Protein AF-A0A7C2SV73-F1 (afdb_monomer)

Radius of gyration: 31.2 Å; Cα contacts (8 Å, |Δi|>4): 33; chains: 1; bounding box: 54×29×93 Å

Solvent-accessible surface area (backbone atoms only — not comparable to full-atom values): 5790 Å² total; per-residue (Å²): 111,68,68,62,50,51,52,53,52,49,52,51,53,50,49,52,52,54,51,37,64,76,32,59,55,74,37,79,45,73,46,97,86,80,40,81,46,78,41,40,44,36,60,56,52,51,52,56,49,49,52,51,51,53,54,51,50,55,51,52,51,54,54,49,55,56,49,54,51,53,52,54,55,49,53,55,49,52,54,54,49,52,54,48,51,54,52,51,51,56,50,52,53,51,50,52,55,53,60,50,64,78,70,114

Structure (mmCIF, N/CA/C/O backbone):
data_AF-A0A7C2SV73-F1
#
_entry.id   AF-A0A7C2SV73-F1
#
loop_
_atom_site.group_PDB
_atom_site.id
_atom_site.type_symbol
_atom_site.label_atom_id
_atom_site.label_alt_id
_atom_site.label_comp_id
_atom_site.label_asym_id
_atom_site.label_entity_id
_atom_site.label_seq_id
_atom_site.pdbx_PDB_ins_code
_atom_site.Cartn_x
_atom_site.Cartn_y
_atom_site.Cartn_z
_atom_site.occupancy
_atom_site.B_iso_or_equiv
_atom_site.auth_seq_id
_atom_site.auth_comp_id
_atom_site.auth_asym_id
_atom_site.auth_atom_id
_atom_site.pdbx_PDB_model_num
ATOM 1 N N . MET A 1 1 ? 11.059 7.393 16.519 1.00 61.03 1 MET A N 1
ATOM 2 C CA . MET A 1 1 ? 10.074 6.833 15.564 1.00 61.03 1 MET A CA 1
ATOM 3 C C . MET A 1 1 ? 10.110 7.506 14.197 1.00 61.03 1 MET A C 1
ATOM 5 O O . MET A 1 1 ? 10.426 6.816 13.245 1.00 61.03 1 MET A O 1
ATOM 9 N N . LYS A 1 2 ? 9.847 8.819 14.071 1.00 70.69 2 LYS A N 1
ATOM 10 C CA . LYS A 1 2 ? 9.780 9.494 12.756 1.00 70.69 2 LYS A CA 1
ATOM 11 C C . LYS A 1 2 ? 11.105 9.456 11.979 1.00 70.69 2 LYS A C 1
ATOM 13 O O . LYS A 1 2 ? 11.099 9.012 10.848 1.00 70.69 2 LYS A O 1
ATOM 18 N N . LEU A 1 3 ? 12.228 9.808 12.615 1.00 84.62 3 LEU A N 1
ATOM 19 C CA . LEU A 1 3 ? 13.547 9.849 11.959 1.00 84.62 3 LEU A CA 1
ATOM 20 C C . LEU A 1 3 ? 14.038 8.463 11.495 1.00 84.62 3 LEU A C 1
ATOM 22 O O . LEU A 1 3 ? 14.519 8.330 10.378 1.00 84.62 3 LEU A O 1
ATOM 26 N N . LEU A 1 4 ? 13.833 7.420 12.311 1.00 87.56 4 LEU A N 1
ATOM 27 C CA . LEU A 1 4 ? 14.107 6.028 11.927 1.00 87.56 4 LEU A CA 1
ATOM 28 C C . LEU A 1 4 ? 13.255 5.607 10.717 1.00 87.56 4 LEU A C 1
ATOM 30 O O . LEU A 1 4 ? 13.779 5.032 9.771 1.00 87.56 4 LEU A O 1
ATOM 34 N N . TYR A 1 5 ? 11.958 5.940 10.724 1.00 82.94 5 TYR A N 1
ATOM 35 C CA . TYR A 1 5 ? 11.070 5.696 9.585 1.00 82.94 5 TYR A CA 1
ATOM 36 C C . TYR A 1 5 ? 11.558 6.409 8.322 1.00 82.94 5 TYR A C 1
ATOM 38 O O . TYR A 1 5 ? 11.586 5.799 7.259 1.00 82.94 5 TYR A O 1
ATOM 46 N N . THR A 1 6 ? 11.983 7.670 8.432 1.00 88.50 6 THR A N 1
ATOM 47 C CA . THR A 1 6 ? 12.504 8.431 7.292 1.00 88.50 6 THR A CA 1
ATOM 48 C C . THR A 1 6 ? 13.781 7.806 6.731 1.00 88.50 6 THR A C 1
ATOM 50 O O . THR A 1 6 ? 13.906 7.691 5.517 1.00 88.50 6 THR A O 1
ATOM 53 N N . ILE A 1 7 ? 14.700 7.351 7.591 1.00 93.62 7 ILE A N 1
ATOM 54 C CA . ILE A 1 7 ? 15.939 6.672 7.172 1.00 93.62 7 ILE A CA 1
ATOM 55 C C . ILE A 1 7 ? 15.627 5.351 6.460 1.00 93.62 7 ILE A C 1
ATOM 57 O O . ILE A 1 7 ? 16.182 5.083 5.397 1.00 93.62 7 ILE A O 1
ATOM 61 N N . ILE A 1 8 ? 14.716 4.544 7.010 1.00 90.94 8 ILE A N 1
ATOM 62 C CA . ILE A 1 8 ? 14.304 3.272 6.401 1.00 90.94 8 ILE A CA 1
ATOM 63 C C . ILE A 1 8 ? 13.658 3.516 5.033 1.00 90.94 8 ILE A C 1
ATOM 65 O O . ILE A 1 8 ? 14.016 2.858 4.060 1.00 90.94 8 ILE A O 1
ATOM 69 N N . ILE A 1 9 ? 12.750 4.492 4.932 1.00 88.88 9 ILE A N 1
ATOM 70 C CA . ILE A 1 9 ? 12.101 4.852 3.664 1.00 88.88 9 ILE A CA 1
ATOM 71 C C . ILE A 1 9 ? 13.138 5.327 2.645 1.00 88.88 9 ILE A C 1
ATOM 73 O O . ILE A 1 9 ? 13.102 4.892 1.498 1.00 88.88 9 ILE A O 1
ATOM 77 N N . MET A 1 10 ? 14.081 6.177 3.056 1.00 92.81 10 MET A N 1
ATOM 78 C CA . MET A 1 10 ? 15.149 6.661 2.182 1.00 92.81 10 MET A CA 1
ATOM 79 C C . MET A 1 10 ? 16.009 5.506 1.652 1.00 92.81 10 MET A C 1
ATOM 81 O O . MET A 1 10 ? 16.282 5.457 0.455 1.00 92.81 10 MET A O 1
ATOM 85 N N . LEU A 1 11 ? 16.390 4.553 2.510 1.00 94.44 11 LEU A N 1
ATOM 86 C CA . LEU A 1 11 ? 17.129 3.355 2.102 1.00 94.44 11 LEU A CA 1
ATOM 87 C C . LEU A 1 11 ? 16.331 2.488 1.125 1.00 94.44 11 LEU A C 1
ATOM 89 O O . LEU A 1 11 ? 16.892 2.030 0.135 1.00 94.44 11 LEU A O 1
ATOM 93 N N . CYS A 1 12 ? 15.030 2.299 1.355 1.00 89.38 12 CYS A N 1
ATOM 94 C CA . CYS A 1 12 ? 14.169 1.581 0.416 1.00 89.38 12 CYS A CA 1
ATOM 95 C C . CYS A 1 12 ? 14.092 2.280 -0.945 1.00 89.38 12 CYS A C 1
ATOM 97 O O . CYS A 1 12 ? 14.212 1.617 -1.969 1.00 89.38 12 CYS A O 1
ATOM 99 N N . VAL A 1 13 ? 13.920 3.605 -0.975 1.00 88.69 13 VAL A N 1
ATOM 100 C CA . VAL A 1 13 ? 13.884 4.369 -2.233 1.00 88.69 13 VAL A CA 1
ATOM 101 C C . VAL A 1 13 ? 15.214 4.243 -2.973 1.00 88.69 13 VAL A C 1
ATOM 103 O O . VAL A 1 13 ? 15.221 3.967 -4.169 1.00 88.69 13 VAL A O 1
ATOM 106 N N . LEU A 1 14 ? 16.334 4.383 -2.263 1.00 91.62 14 LEU A N 1
ATOM 107 C CA . LEU A 1 14 ? 17.664 4.234 -2.847 1.00 91.62 14 LEU A CA 1
ATOM 108 C C . LEU A 1 14 ? 17.877 2.822 -3.405 1.00 91.62 14 LEU A C 1
ATOM 110 O O . LEU A 1 14 ? 18.344 2.675 -4.528 1.00 91.62 14 LEU A O 1
ATOM 114 N N . PHE A 1 15 ? 17.466 1.792 -2.663 1.00 90.94 15 PHE A N 1
ATOM 115 C CA . PHE A 1 15 ? 17.500 0.408 -3.126 1.00 90.94 15 PHE A CA 1
ATOM 116 C C . PHE A 1 15 ? 16.692 0.218 -4.414 1.00 90.94 15 PHE A C 1
ATOM 118 O O . PHE A 1 15 ? 17.206 -0.361 -5.364 1.00 90.94 15 PHE A O 1
ATOM 125 N N . VAL A 1 16 ? 15.465 0.745 -4.477 1.00 86.81 16 VAL A N 1
ATOM 126 C CA . VAL A 1 16 ? 14.611 0.649 -5.671 1.00 86.81 16 VAL A CA 1
ATOM 127 C C . VAL A 1 16 ? 15.261 1.326 -6.877 1.00 86.81 16 VAL A C 1
ATOM 129 O O . VAL A 1 16 ? 15.242 0.762 -7.967 1.00 86.81 16 VAL A O 1
ATOM 132 N N . ILE A 1 17 ? 15.866 2.503 -6.692 1.00 87.62 17 ILE A N 1
ATOM 133 C CA . ILE A 1 17 ? 16.550 3.228 -7.771 1.00 87.62 17 ILE A CA 1
ATOM 134 C C . ILE A 1 17 ? 17.765 2.438 -8.270 1.00 87.62 17 ILE A C 1
ATOM 136 O O . ILE A 1 17 ? 17.880 2.204 -9.471 1.00 87.62 17 ILE A O 1
ATOM 140 N N . THR A 1 18 ? 18.644 1.991 -7.369 1.00 89.19 18 THR A N 1
ATOM 141 C CA . THR A 1 18 ? 19.844 1.220 -7.735 1.00 89.19 18 THR A CA 1
ATOM 142 C C . THR A 1 18 ? 19.472 -0.091 -8.417 1.00 89.19 18 THR A C 1
ATOM 144 O O . THR A 1 18 ? 20.020 -0.425 -9.462 1.00 89.19 18 THR A O 1
ATOM 147 N N . PHE A 1 19 ? 18.486 -0.800 -7.868 1.00 87.44 19 PHE A N 1
ATOM 148 C CA . PHE A 1 19 ? 17.961 -2.025 -8.452 1.00 87.44 19 PHE A CA 1
ATOM 149 C C . PHE A 1 19 ? 17.385 -1.777 -9.854 1.00 87.44 19 PHE A C 1
ATOM 151 O O . PHE A 1 19 ? 17.638 -2.552 -10.771 1.00 87.44 19 PHE A O 1
ATOM 158 N N . SER A 1 20 ? 16.648 -0.679 -10.043 1.00 85.00 20 SER A N 1
ATOM 159 C CA . SER A 1 20 ? 16.077 -0.309 -11.340 1.00 85.00 20 SER A CA 1
ATOM 160 C C . SER A 1 20 ? 17.139 0.013 -12.392 1.00 85.00 20 SER A C 1
ATOM 162 O O . SER A 1 20 ? 16.940 -0.325 -13.554 1.00 85.00 20 SER A O 1
ATOM 164 N N . LEU A 1 21 ? 18.231 0.673 -12.000 1.00 85.50 21 LEU A N 1
ATOM 165 C CA . LEU A 1 21 ? 19.347 1.021 -12.886 1.00 85.50 21 LEU A CA 1
ATOM 166 C C . LEU A 1 21 ? 20.091 -0.223 -13.379 1.00 85.50 21 LEU A C 1
ATOM 168 O O . LEU A 1 21 ? 20.370 -0.341 -14.571 1.00 85.50 21 LEU A O 1
ATOM 172 N N . ASP A 1 22 ? 20.367 -1.152 -12.465 1.00 87.38 22 ASP A N 1
ATOM 173 C CA . ASP A 1 22 ? 21.102 -2.386 -12.761 1.00 87.38 22 ASP A CA 1
ATOM 174 C C . ASP A 1 22 ? 20.253 -3.377 -13.583 1.00 87.38 22 ASP A C 1
ATOM 176 O O . ASP A 1 22 ? 20.765 -4.136 -14.396 1.00 87.38 22 ASP A O 1
ATOM 180 N N . ASN A 1 23 ? 18.924 -3.314 -13.441 1.00 84.56 23 ASN A N 1
ATOM 181 C CA . ASN A 1 23 ? 17.962 -4.171 -14.144 1.00 84.56 23 ASN A CA 1
ATOM 182 C C . ASN A 1 23 ? 17.266 -3.436 -15.306 1.00 84.56 23 ASN A C 1
ATOM 184 O O . ASN A 1 23 ? 16.041 -3.499 -15.466 1.00 84.56 23 ASN A O 1
ATOM 188 N N . THR A 1 24 ? 18.054 -2.737 -16.124 1.00 84.62 24 THR A N 1
ATOM 189 C CA . THR A 1 24 ? 17.610 -2.130 -17.396 1.00 84.62 24 THR A CA 1
ATOM 190 C C . THR A 1 24 ? 17.565 -3.130 -18.553 1.00 84.62 24 THR A C 1
ATOM 192 O O . THR A 1 24 ? 17.158 -2.777 -19.662 1.00 84.62 24 THR A O 1
ATOM 195 N N . GLU A 1 25 ? 17.915 -4.395 -18.298 1.00 87.50 25 GLU A N 1
ATOM 196 C CA . GLU A 1 25 ? 17.785 -5.453 -19.290 1.00 87.50 25 GLU A CA 1
ATOM 197 C C . GLU A 1 25 ? 16.342 -5.603 -19.769 1.00 87.50 25 GLU A C 1
ATOM 199 O O . GLU A 1 25 ? 15.365 -5.558 -19.011 1.00 87.50 25 GLU A O 1
ATOM 204 N N . THR A 1 26 ? 16.218 -5.775 -21.076 1.00 88.75 26 THR A N 1
ATOM 205 C CA . THR A 1 26 ? 14.941 -5.943 -21.748 1.00 88.75 26 THR A CA 1
ATOM 206 C C . THR A 1 26 ? 14.485 -7.391 -21.663 1.00 88.75 26 THR A C 1
ATOM 208 O O . THR A 1 26 ? 15.216 -8.301 -22.046 1.00 88.75 26 THR A O 1
ATOM 211 N N . VAL A 1 27 ? 13.250 -7.593 -21.223 1.00 86.62 27 VAL A N 1
ATOM 212 C CA . 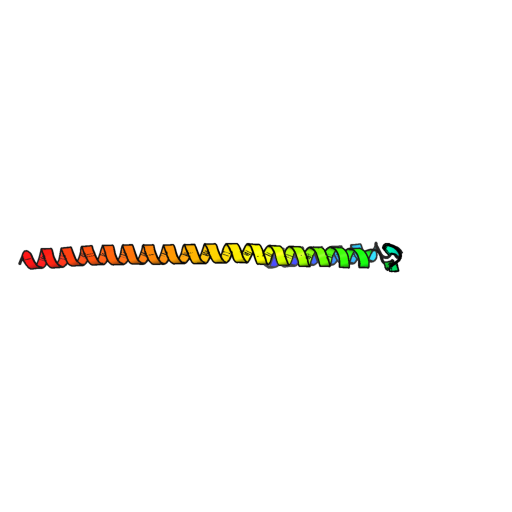VAL A 1 27 ? 12.593 -8.893 -21.119 1.00 86.62 27 VAL A CA 1
ATOM 213 C C . VAL A 1 27 ? 11.421 -8.905 -22.089 1.00 86.62 27 VAL A C 1
ATOM 215 O O . VAL A 1 27 ? 10.619 -7.967 -22.122 1.00 86.62 27 VAL A O 1
ATOM 218 N N . ASN A 1 28 ? 11.319 -9.967 -22.887 1.00 88.50 28 ASN A N 1
ATOM 219 C CA . ASN A 1 28 ? 10.138 -10.179 -23.710 1.00 88.50 28 ASN A CA 1
ATOM 220 C C . ASN A 1 28 ? 9.012 -10.738 -22.827 1.00 88.50 28 ASN A C 1
ATOM 222 O O . ASN A 1 28 ? 9.135 -11.815 -22.237 1.00 88.50 28 ASN A O 1
ATOM 226 N N . LEU A 1 29 ? 7.929 -9.974 -22.722 1.00 86.00 29 LEU A N 1
ATOM 227 C CA . LEU A 1 29 ? 6.727 -10.365 -22.019 1.00 86.00 29 LEU A CA 1
ATOM 228 C C . LEU A 1 29 ? 5.743 -10.981 -23.013 1.00 86.00 29 LEU A C 1
ATOM 230 O O . LEU A 1 29 ? 4.986 -10.269 -23.674 1.00 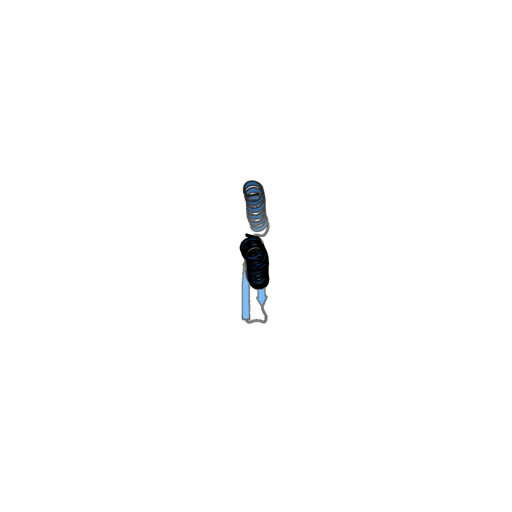86.00 29 LEU A O 1
ATOM 234 N N . SER A 1 30 ? 5.735 -12.313 -23.063 1.00 87.44 30 SER A N 1
ATOM 235 C CA . SER A 1 30 ? 4.741 -13.082 -23.805 1.00 87.44 30 SER A CA 1
ATOM 236 C C . SER A 1 30 ? 3.695 -13.653 -22.850 1.00 87.44 30 SER A C 1
ATOM 238 O O . SER A 1 30 ? 4.014 -14.454 -21.969 1.00 87.44 30 SER A O 1
ATOM 240 N N . TYR A 1 31 ? 2.435 -13.245 -23.006 1.00 85.06 31 TYR A N 1
ATOM 241 C CA . TYR A 1 31 ? 1.322 -13.775 -22.220 1.00 85.06 31 TYR A CA 1
ATOM 242 C C . TYR A 1 31 ? 0.249 -14.376 -23.121 1.00 85.06 31 TYR A C 1
ATOM 244 O O . TYR A 1 31 ? -0.544 -13.652 -23.726 1.00 85.06 31 TYR A O 1
ATOM 252 N N . TYR A 1 32 ? 0.221 -15.712 -23.179 1.00 81.31 32 TYR A N 1
ATOM 253 C CA . TYR A 1 32 ? -0.840 -16.523 -23.798 1.00 81.31 32 TYR A CA 1
ATOM 254 C C . TYR A 1 32 ? -1.234 -16.113 -25.238 1.00 81.31 32 TYR A C 1
ATOM 256 O O . TYR A 1 32 ? -2.332 -16.424 -25.690 1.00 81.31 32 TYR A O 1
ATOM 264 N N . GLY A 1 33 ? -0.350 -15.412 -25.960 1.00 81.12 33 GLY A N 1
ATOM 265 C CA . GLY A 1 33 ? -0.601 -14.878 -27.305 1.00 81.12 33 GLY A CA 1
ATOM 266 C C . GLY A 1 33 ? -1.392 -13.561 -27.368 1.00 81.12 33 GLY A C 1
ATOM 267 O O . GLY A 1 33 ? -1.622 -13.060 -28.462 1.00 81.12 33 GLY A O 1
ATOM 268 N N . PHE A 1 34 ? -1.792 -12.979 -26.234 1.00 81.62 34 PHE A N 1
ATOM 269 C CA . PHE A 1 34 ? -2.501 -11.689 -26.179 1.00 81.62 34 PHE A CA 1
ATOM 270 C C . PHE A 1 34 ? -1.564 -10.493 -26.001 1.00 81.62 34 PHE A C 1
ATOM 272 O O . PHE A 1 34 ? -1.916 -9.369 -26.352 1.00 81.62 34 PHE A O 1
ATOM 279 N N . ILE A 1 35 ? -0.392 -10.728 -25.415 1.00 81.94 35 ILE A N 1
ATOM 280 C CA . ILE A 1 35 ? 0.613 -9.707 -25.129 1.00 81.94 35 ILE A CA 1
ATOM 281 C C . ILE A 1 35 ? 1.954 -10.265 -25.590 1.00 81.94 35 ILE A C 1
ATOM 283 O O . ILE A 1 35 ? 2.315 -11.367 -25.182 1.00 81.94 35 ILE A O 1
ATOM 287 N N . ASP A 1 36 ? 2.649 -9.512 -26.437 1.00 85.94 36 ASP A N 1
ATOM 288 C CA . ASP A 1 36 ? 4.024 -9.759 -26.880 1.00 85.94 36 ASP A CA 1
ATOM 289 C C . ASP A 1 36 ? 4.709 -8.396 -26.962 1.00 85.94 36 ASP A C 1
ATOM 291 O O . ASP A 1 36 ? 4.587 -7.662 -27.946 1.00 85.94 36 ASP A O 1
ATOM 295 N N . VAL A 1 37 ? 5.286 -7.978 -25.836 1.00 87.56 37 VAL A N 1
ATOM 296 C CA . VAL A 1 37 ? 5.935 -6.672 -25.712 1.00 87.56 37 VAL A CA 1
ATOM 297 C C . VAL A 1 37 ? 7.269 -6.815 -25.006 1.00 87.56 37 VAL A C 1
ATOM 299 O O . VAL A 1 37 ? 7.391 -7.482 -23.980 1.00 87.56 37 VAL A O 1
ATOM 302 N N . THR A 1 38 ? 8.275 -6.128 -25.530 1.00 89.69 38 THR A N 1
ATOM 303 C CA . THR A 1 38 ? 9.587 -6.043 -24.893 1.00 89.69 38 THR A CA 1
ATOM 304 C C . THR A 1 38 ? 9.596 -4.863 -23.933 1.00 89.69 38 THR A C 1
ATOM 306 O O . THR A 1 38 ? 9.467 -3.712 -24.348 1.00 89.69 38 THR A O 1
ATOM 309 N N . VAL A 1 39 ? 9.746 -5.145 -22.642 1.00 88.62 39 VAL A N 1
ATOM 310 C CA . VAL A 1 39 ? 9.788 -4.133 -21.579 1.00 88.62 39 VAL A CA 1
ATOM 311 C C . VAL A 1 39 ? 11.034 -4.316 -20.728 1.00 88.62 39 VAL A C 1
ATOM 313 O O . VAL A 1 39 ? 11.613 -5.396 -20.675 1.00 88.62 39 VAL A O 1
ATOM 316 N N . GLN A 1 40 ? 11.469 -3.258 -20.054 1.00 89.69 40 GLN A N 1
ATOM 317 C CA . GLN A 1 40 ? 12.607 -3.350 -19.139 1.00 89.69 40 GLN A CA 1
ATOM 318 C C . GLN A 1 40 ? 12.197 -4.105 -17.868 1.00 89.69 40 GLN A C 1
ATOM 320 O O . GLN A 1 40 ? 11.093 -3.903 -17.350 1.00 89.69 40 GLN A O 1
ATOM 325 N N . ALA A 1 41 ? 13.082 -4.967 -17.362 1.00 87.25 41 ALA A N 1
ATOM 326 C CA . ALA A 1 41 ? 12.809 -5.853 -16.231 1.00 87.25 41 ALA A CA 1
ATOM 327 C C . ALA A 1 41 ? 12.340 -5.089 -14.983 1.00 87.25 41 ALA A C 1
ATOM 329 O O . ALA A 1 41 ? 11.387 -5.509 -14.316 1.00 87.25 41 ALA A O 1
ATOM 330 N N . TYR A 1 42 ? 12.942 -3.927 -14.702 1.00 86.06 42 TYR A N 1
ATOM 331 C CA . TYR A 1 42 ? 12.538 -3.096 -13.568 1.00 86.06 42 TYR A CA 1
ATOM 332 C C . TYR A 1 42 ? 11.061 -2.687 -13.632 1.00 86.06 42 TYR A C 1
ATOM 334 O O . TYR A 1 42 ? 10.409 -2.593 -12.594 1.00 86.06 42 TYR A O 1
ATOM 342 N N . LEU A 1 43 ? 10.513 -2.457 -14.831 1.00 87.88 43 LEU A N 1
ATOM 343 C CA . LEU A 1 43 ? 9.142 -1.983 -15.012 1.00 87.88 43 LEU A CA 1
ATOM 344 C C . LEU A 1 43 ? 8.150 -3.085 -14.640 1.00 87.88 43 LEU A C 1
ATOM 346 O O . LEU A 1 43 ? 7.157 -2.837 -13.956 1.00 87.88 43 LEU A O 1
ATOM 350 N N . LEU A 1 44 ? 8.477 -4.320 -15.020 1.00 87.25 44 LEU A N 1
ATOM 351 C CA . LEU A 1 44 ? 7.717 -5.503 -14.644 1.00 87.25 44 LEU A CA 1
ATOM 352 C C . LEU A 1 44 ? 7.734 -5.704 -13.126 1.00 87.25 44 LEU A C 1
ATOM 354 O O . LEU A 1 44 ? 6.687 -5.919 -12.511 1.00 87.25 44 LEU A O 1
ATOM 358 N N . LEU A 1 45 ? 8.911 -5.572 -12.509 1.00 86.38 45 LEU A N 1
ATOM 359 C CA . LEU A 1 45 ? 9.080 -5.729 -11.068 1.00 86.38 45 LEU A CA 1
ATOM 360 C C . LEU A 1 45 ? 8.316 -4.645 -10.298 1.00 86.38 45 LEU A C 1
ATOM 362 O O . LEU A 1 45 ? 7.627 -4.950 -9.327 1.00 86.38 45 LEU A O 1
ATOM 366 N N . PHE A 1 46 ? 8.344 -3.404 -10.786 1.00 88.25 46 PHE A N 1
ATOM 367 C CA . PHE A 1 46 ? 7.632 -2.283 -10.181 1.00 88.25 46 PHE A CA 1
ATOM 368 C C . PHE A 1 46 ? 6.112 -2.473 -10.213 1.00 88.25 46 PHE A C 1
ATOM 370 O O . PHE A 1 46 ? 5.448 -2.272 -9.198 1.00 88.25 46 PHE A O 1
ATOM 377 N N . VAL A 1 47 ? 5.553 -2.911 -11.347 1.00 89.19 47 VAL A N 1
ATOM 378 C CA . VAL A 1 47 ? 4.112 -3.189 -11.472 1.00 89.19 47 VAL A CA 1
ATOM 379 C C . VAL A 1 47 ? 3.705 -4.366 -10.585 1.00 89.19 47 VAL A C 1
ATOM 381 O O . VAL A 1 47 ? 2.733 -4.266 -9.838 1.00 89.19 47 VAL A O 1
ATOM 384 N N . SER A 1 48 ? 4.480 -5.452 -10.603 1.00 88.94 48 SER A N 1
ATOM 385 C CA . SER A 1 48 ? 4.233 -6.646 -9.782 1.00 88.94 48 SER A CA 1
ATOM 386 C C . SER A 1 48 ? 4.242 -6.315 -8.289 1.00 88.94 48 SER A C 1
ATOM 388 O O . SER A 1 48 ? 3.329 -6.680 -7.544 1.00 88.94 48 SER A O 1
ATOM 390 N N . PHE A 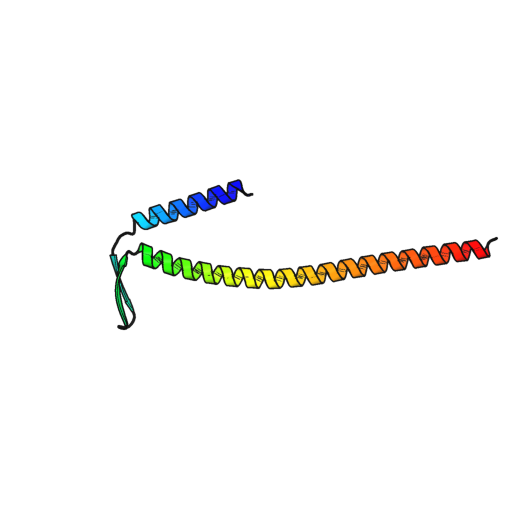1 49 ? 5.258 -5.568 -7.854 1.00 88.00 49 PHE A N 1
ATOM 391 C CA . PHE A 1 49 ? 5.391 -5.113 -6.478 1.00 88.00 49 PHE A CA 1
ATOM 392 C C . PHE A 1 49 ? 4.283 -4.126 -6.100 1.00 88.00 49 PHE A C 1
ATOM 394 O O . PHE A 1 49 ? 3.678 -4.265 -5.040 1.00 88.00 49 PHE A O 1
ATOM 401 N N . GLY A 1 50 ? 3.965 -3.170 -6.976 1.00 89.00 50 GLY A N 1
ATOM 402 C CA . GLY A 1 50 ? 2.895 -2.196 -6.772 1.00 89.00 50 GLY A CA 1
ATOM 403 C C . GLY A 1 50 ? 1.539 -2.863 -6.546 1.00 89.00 50 GLY A C 1
ATOM 404 O O . GLY A 1 50 ? 0.832 -2.509 -5.603 1.00 89.00 50 GLY A O 1
ATOM 405 N N . ILE A 1 51 ? 1.210 -3.889 -7.337 1.00 92.62 51 ILE A N 1
ATOM 406 C CA . ILE A 1 51 ? 0.009 -4.709 -7.134 1.00 92.62 51 ILE A CA 1
ATOM 407 C C . ILE A 1 51 ? 0.043 -5.363 -5.745 1.00 92.62 51 ILE A C 1
ATOM 409 O O . ILE A 1 51 ? -0.925 -5.252 -4.992 1.00 92.62 51 ILE A O 1
ATOM 413 N N . GLY A 1 52 ? 1.169 -5.971 -5.360 1.00 88.12 52 GLY A N 1
ATOM 414 C CA . GLY A 1 52 ? 1.352 -6.558 -4.030 1.00 88.12 52 GLY A CA 1
ATOM 415 C C . GLY A 1 52 ? 1.147 -5.559 -2.884 1.00 88.12 52 GLY A C 1
ATOM 416 O O . GLY A 1 52 ? 0.459 -5.871 -1.912 1.00 88.12 52 GLY A O 1
ATOM 417 N N . VAL A 1 53 ? 1.670 -4.336 -3.011 1.00 87.75 53 VAL A N 1
ATOM 418 C CA . VAL A 1 53 ? 1.493 -3.259 -2.020 1.00 87.75 53 VAL A CA 1
ATOM 419 C C . VAL A 1 53 ? 0.036 -2.820 -1.926 1.00 87.75 53 VAL A C 1
ATOM 421 O O . VAL A 1 53 ? -0.462 -2.615 -0.820 1.00 87.75 53 VAL A O 1
ATOM 424 N N . ILE A 1 54 ? -0.670 -2.709 -3.054 1.00 88.88 54 ILE A N 1
ATOM 425 C CA . ILE A 1 54 ? -2.101 -2.389 -3.070 1.00 88.88 54 ILE A CA 1
ATOM 426 C C . ILE A 1 54 ? -2.879 -3.462 -2.299 1.00 88.88 54 ILE A C 1
ATOM 428 O O . ILE A 1 54 ? -3.638 -3.129 -1.387 1.00 88.88 54 ILE A O 1
ATOM 432 N N . PHE A 1 55 ? -2.642 -4.745 -2.592 1.00 88.38 55 PHE A N 1
ATOM 433 C CA . PHE A 1 55 ? -3.273 -5.858 -1.873 1.00 88.38 55 PHE A CA 1
ATOM 434 C C . PHE A 1 55 ? -2.942 -5.854 -0.376 1.00 88.38 55 PHE A C 1
ATOM 436 O O . PHE A 1 55 ? -3.846 -5.984 0.451 1.00 88.38 55 PHE A O 1
ATOM 443 N N . ALA A 1 56 ? -1.674 -5.648 -0.012 1.00 81.81 56 ALA A N 1
ATOM 444 C CA . ALA A 1 56 ? -1.251 -5.539 1.381 1.00 81.81 56 ALA A CA 1
ATOM 445 C C . ALA A 1 56 ? -1.925 -4.352 2.093 1.00 81.81 56 ALA A C 1
ATOM 447 O O . ALA A 1 56 ? -2.367 -4.481 3.235 1.00 81.81 56 ALA A O 1
ATOM 448 N N . GLY A 1 57 ? -2.073 -3.217 1.405 1.00 81.94 57 GLY A N 1
ATOM 449 C CA . GLY A 1 57 ? -2.796 -2.045 1.891 1.00 81.94 57 GLY A CA 1
ATOM 450 C C . GLY A 1 57 ? -4.267 -2.349 2.173 1.00 81.94 57 GLY A C 1
ATOM 451 O O . GLY A 1 57 ? -4.758 -2.048 3.263 1.00 81.94 57 GLY A O 1
ATOM 452 N N . PHE A 1 58 ? -4.958 -3.017 1.244 1.00 85.00 58 PHE A N 1
ATOM 453 C CA . PHE A 1 58 ? -6.340 -3.463 1.449 1.00 85.00 58 PHE A CA 1
ATOM 454 C C . PHE A 1 58 ? -6.473 -4.409 2.650 1.00 85.00 58 PHE A C 1
ATOM 456 O O . PHE A 1 58 ? -7.391 -4.252 3.460 1.00 85.00 58 PHE A O 1
ATOM 463 N N . PHE A 1 59 ? -5.534 -5.342 2.817 1.00 79.94 59 PHE A N 1
ATOM 464 C CA 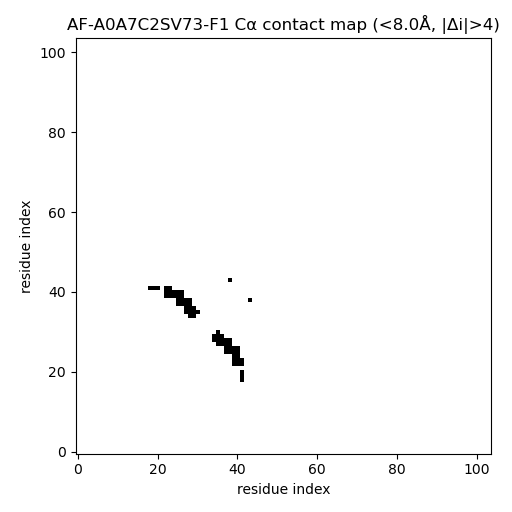. PHE A 1 59 ? -5.524 -6.262 3.956 1.00 79.94 59 PHE A CA 1
ATOM 465 C C . PHE A 1 59 ? -5.293 -5.531 5.289 1.00 79.94 59 PHE A C 1
ATOM 467 O O . PHE A 1 59 ? -6.005 -5.769 6.267 1.00 79.94 59 PHE A O 1
ATOM 474 N N . GLY A 1 60 ? -4.367 -4.569 5.315 1.00 75.00 60 GLY A N 1
ATOM 475 C CA . GLY A 1 60 ? -4.107 -3.727 6.484 1.00 75.00 60 GLY A CA 1
ATOM 476 C C . GLY A 1 60 ? -5.301 -2.843 6.870 1.00 75.00 60 GLY A C 1
ATOM 477 O O . GLY A 1 60 ? -5.600 -2.691 8.058 1.00 75.00 60 GLY A O 1
ATOM 478 N N . ILE A 1 61 ? -6.039 -2.305 5.888 1.00 74.50 61 ILE A N 1
ATOM 479 C CA . ILE A 1 61 ? -7.307 -1.593 6.131 1.00 74.50 61 ILE A CA 1
ATOM 480 C C . ILE A 1 61 ? -8.332 -2.530 6.786 1.00 74.50 61 ILE A C 1
ATOM 482 O O . ILE A 1 61 ? -8.960 -2.155 7.783 1.00 74.50 61 ILE A O 1
ATOM 486 N N . ALA A 1 62 ? -8.485 -3.752 6.269 1.00 70.06 62 ALA A N 1
ATOM 487 C CA . ALA A 1 62 ? -9.447 -4.720 6.790 1.00 70.06 62 ALA A CA 1
ATOM 488 C C . ALA A 1 62 ? -9.133 -5.112 8.245 1.00 70.06 62 ALA A C 1
ATOM 490 O O . ALA A 1 62 ? -10.027 -5.161 9.100 1.00 70.06 62 ALA A O 1
ATOM 491 N N . GLU A 1 63 ? -7.856 -5.321 8.561 1.00 71.31 63 GLU A N 1
ATOM 492 C CA . GLU A 1 63 ? -7.413 -5.643 9.914 1.00 71.31 63 GLU A CA 1
ATOM 493 C C . GLU A 1 63 ? -7.656 -4.484 10.889 1.00 71.31 63 GLU A C 1
ATOM 495 O O . GLU A 1 63 ? -8.183 -4.678 11.995 1.00 71.31 63 GLU A O 1
ATOM 500 N N . ARG A 1 64 ? -7.376 -3.253 10.450 1.00 73.69 64 ARG A N 1
ATOM 501 C CA . ARG A 1 64 ? -7.624 -2.050 11.246 1.00 73.69 64 ARG A CA 1
ATOM 502 C C . ARG A 1 64 ? -9.109 -1.847 11.529 1.00 73.69 64 ARG A C 1
ATOM 504 O O . ARG A 1 64 ? -9.468 -1.441 12.632 1.00 73.69 64 ARG A O 1
ATOM 511 N N . TRP A 1 65 ? -9.985 -2.232 10.602 1.00 72.00 65 TRP A N 1
ATOM 512 C CA . TRP A 1 65 ? -11.434 -2.159 10.790 1.00 72.00 65 TRP A CA 1
ATOM 513 C C . TRP A 1 65 ? -11.957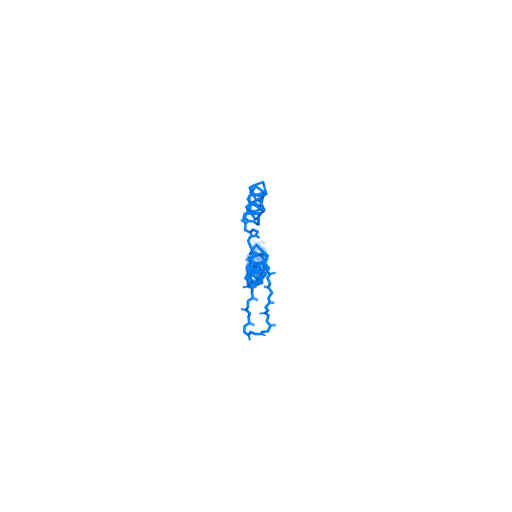 -3.154 11.838 1.00 72.00 65 TRP A C 1
ATOM 515 O O . TRP A 1 65 ? -12.861 -2.844 12.622 1.00 72.00 65 TRP A O 1
ATOM 525 N N . ARG A 1 66 ? -11.355 -4.348 11.928 1.00 72.06 66 ARG A N 1
ATOM 526 C CA . ARG A 1 66 ? -11.617 -5.292 13.029 1.00 72.06 66 ARG A CA 1
ATOM 527 C C . ARG A 1 66 ? -11.137 -4.726 14.367 1.00 72.06 66 ARG A C 1
ATOM 529 O O . ARG A 1 66 ? -11.834 -4.857 15.376 1.00 72.06 66 ARG A O 1
ATOM 536 N N . LEU A 1 67 ? -9.967 -4.091 14.375 1.00 71.12 67 LEU A N 1
ATOM 537 C CA . LEU A 1 67 ? -9.364 -3.538 15.584 1.00 71.12 67 LEU A CA 1
ATOM 538 C C . LEU A 1 67 ? -10.168 -2.347 16.129 1.00 71.12 67 LEU A C 1
ATOM 540 O O . LEU A 1 67 ? -10.482 -2.322 17.317 1.00 71.12 67 LEU A O 1
ATOM 544 N N . SER A 1 68 ? -10.625 -1.437 15.265 1.00 73.31 68 SER A N 1
ATOM 545 C CA . SER A 1 68 ? -11.507 -0.323 15.645 1.00 73.31 68 SER A CA 1
ATOM 546 C C . SER A 1 68 ? -12.826 -0.793 16.266 1.00 73.31 68 SER A C 1
ATOM 548 O O . SER A 1 68 ? -13.294 -0.197 17.236 1.00 73.31 68 SER A O 1
ATOM 550 N N . ARG A 1 69 ? -13.407 -1.902 15.782 1.00 73.56 69 ARG A N 1
ATOM 551 C CA . ARG A 1 69 ? -14.607 -2.496 16.398 1.00 73.56 69 ARG A CA 1
ATOM 552 C C . ARG A 1 69 ? -14.339 -3.046 17.801 1.00 73.56 69 ARG A C 1
ATOM 554 O O . ARG A 1 69 ? -15.166 -2.849 18.690 1.00 73.56 69 ARG A O 1
ATOM 561 N N . LYS A 1 70 ? -13.182 -3.679 18.031 1.00 78.00 70 LYS A N 1
ATOM 562 C CA . LYS A 1 70 ? -12.776 -4.122 19.378 1.00 78.00 70 LYS A CA 1
ATOM 563 C C . LYS A 1 70 ? -12.594 -2.940 20.330 1.00 78.00 70 LYS A C 1
ATOM 565 O O . LYS A 1 70 ? -13.098 -2.996 21.447 1.00 78.00 70 LYS A O 1
ATOM 570 N N . VAL A 1 71 ? -11.951 -1.864 19.876 1.00 78.19 71 VAL A N 1
ATOM 571 C CA . VAL A 1 71 ? -11.757 -0.637 20.669 1.00 78.19 71 VAL A CA 1
ATOM 572 C C . VAL A 1 71 ? -13.099 0.005 21.039 1.00 78.19 71 VAL A C 1
AT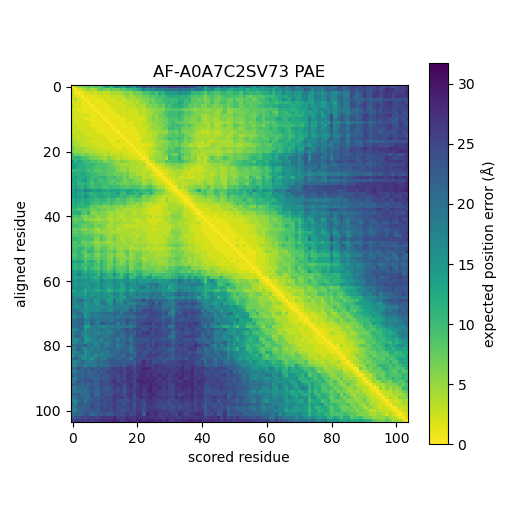OM 574 O O . VAL A 1 71 ? -13.310 0.360 22.196 1.00 78.19 71 VAL A O 1
ATOM 577 N N . ALA A 1 72 ? -14.053 0.070 20.106 1.00 76.06 72 ALA A N 1
ATOM 578 C CA . ALA A 1 72 ? -15.396 0.583 20.387 1.00 76.06 72 ALA A CA 1
ATOM 579 C C . ALA A 1 72 ? -16.155 -0.274 21.420 1.00 76.06 72 ALA A C 1
ATOM 581 O O . ALA A 1 72 ? -16.837 0.260 22.295 1.00 76.06 72 ALA A O 1
ATOM 582 N N . GLY A 1 73 ? -16.018 -1.603 21.349 1.00 80.19 73 GLY A N 1
ATOM 583 C CA . GLY A 1 73 ? -16.584 -2.519 22.342 1.00 80.19 73 GLY A CA 1
ATOM 584 C C . GLY A 1 73 ? -15.954 -2.360 23.728 1.00 80.19 73 GLY A C 1
ATOM 585 O O . GLY A 1 73 ? -16.667 -2.381 24.731 1.00 80.19 73 GLY A O 1
ATOM 586 N N . LEU A 1 74 ? -14.638 -2.145 23.785 1.00 77.06 74 LEU A N 1
ATOM 587 C CA . LEU A 1 74 ? -13.905 -1.935 25.032 1.00 77.06 74 LEU A CA 1
ATOM 588 C C . LEU A 1 74 ? -14.289 -0.607 25.698 1.00 77.06 74 LEU A C 1
ATOM 590 O O . LEU A 1 74 ? -14.629 -0.608 26.876 1.00 77.06 74 LEU A O 1
ATOM 594 N N . ASN A 1 75 ? -14.370 0.490 24.937 1.00 81.25 75 ASN A N 1
ATOM 595 C CA . ASN A 1 75 ? -14.824 1.786 25.459 1.00 81.25 75 ASN A CA 1
ATOM 596 C C . ASN A 1 75 ? -16.258 1.736 26.001 1.00 81.25 75 ASN A C 1
ATOM 598 O O . ASN A 1 75 ? -16.553 2.335 27.032 1.00 81.25 75 ASN A O 1
ATOM 602 N N . ARG A 1 76 ? -17.161 0.987 25.353 1.00 81.44 76 ARG A N 1
ATOM 603 C CA . ARG A 1 76 ? -18.529 0.794 25.867 1.00 81.44 76 ARG A CA 1
ATOM 604 C C . ARG A 1 76 ? -18.555 0.027 27.188 1.00 81.44 76 ARG A C 1
ATOM 606 O O . ARG A 1 76 ? -19.406 0.310 28.026 1.00 81.44 76 ARG A O 1
ATOM 613 N N . ARG A 1 77 ? -17.649 -0.939 27.374 1.00 84.62 77 ARG A N 1
ATOM 614 C CA . ARG A 1 77 ? -17.508 -1.663 28.645 1.00 84.62 77 ARG A CA 1
ATOM 615 C C . ARG A 1 77 ? -16.955 -0.755 29.734 1.00 84.62 77 ARG A C 1
ATOM 617 O O . ARG A 1 77 ? -17.554 -0.717 30.796 1.00 84.62 77 ARG A O 1
ATOM 624 N N . ILE A 1 78 ? -15.904 0.013 29.447 1.00 84.19 78 ILE A N 1
ATOM 625 C CA . ILE A 1 78 ? -15.327 0.982 30.392 1.00 84.19 78 ILE A CA 1
ATOM 626 C C . ILE A 1 78 ? -16.405 1.950 30.881 1.00 84.19 78 ILE A C 1
ATOM 628 O O . ILE A 1 78 ? -16.652 2.022 32.079 1.00 84.19 78 ILE A O 1
ATOM 632 N N . ARG A 1 79 ? -17.148 2.568 29.955 1.00 84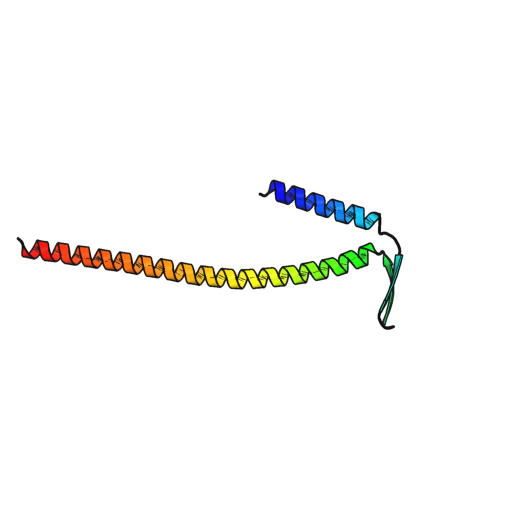.62 79 ARG A N 1
ATOM 633 C CA . ARG A 1 79 ? -18.234 3.489 30.306 1.00 84.62 79 ARG A CA 1
ATOM 634 C C . ARG A 1 79 ? -19.318 2.828 31.164 1.00 84.62 79 ARG A C 1
ATOM 636 O O . ARG A 1 79 ? -19.805 3.439 32.103 1.00 84.62 79 ARG A O 1
ATOM 643 N N . LYS A 1 80 ? -19.699 1.579 30.868 1.00 85.31 80 LYS A N 1
ATOM 644 C CA . LYS A 1 80 ? -20.666 0.828 31.690 1.00 85.31 80 LYS A CA 1
ATOM 645 C C . LYS A 1 80 ? -20.131 0.474 33.076 1.00 85.31 80 LYS A C 1
ATOM 647 O O . LYS A 1 80 ? -20.929 0.364 34.001 1.00 85.31 80 LYS A O 1
ATOM 652 N N . LEU A 1 81 ? -18.833 0.210 33.213 1.00 81.69 81 LEU A N 1
ATOM 653 C CA . LEU A 1 81 ? -18.219 -0.061 34.511 1.00 81.69 81 LEU A CA 1
ATOM 654 C C . LEU A 1 81 ? -18.138 1.223 35.347 1.00 81.69 81 LEU A C 1
ATOM 656 O O . LEU A 1 81 ? -18.537 1.194 36.504 1.00 81.69 81 LEU A O 1
ATOM 660 N N . GLU A 1 82 ? -17.726 2.348 34.757 1.00 83.31 82 GLU A N 1
ATOM 661 C CA . GLU A 1 82 ? -17.753 3.661 35.424 1.00 83.31 82 GLU A CA 1
ATOM 662 C C . GLU A 1 82 ? -19.159 4.031 35.906 1.00 83.31 82 GLU A C 1
ATOM 664 O O . GLU A 1 82 ? -19.333 4.436 37.051 1.00 83.31 82 GLU A O 1
ATOM 669 N N . GLU A 1 83 ? -20.185 3.827 35.075 1.00 83.56 83 GLU A N 1
ATOM 670 C CA . GLU A 1 83 ? -21.573 4.117 35.454 1.00 83.56 83 GLU A CA 1
ATOM 671 C C . GLU A 1 83 ? -22.078 3.227 36.602 1.00 83.56 83 GLU A C 1
ATOM 673 O O . GLU A 1 83 ? -22.904 3.666 37.397 1.00 83.56 83 GLU A O 1
ATOM 678 N N . GLN A 1 84 ? -21.606 1.980 36.698 1.00 80.06 84 GLN A N 1
ATOM 679 C CA . GLN A 1 84 ? -21.967 1.070 37.791 1.00 80.06 84 GLN A CA 1
ATOM 680 C C . GLN A 1 84 ? -21.269 1.442 39.097 1.00 80.06 84 GLN A C 1
ATOM 682 O O . GLN A 1 84 ? -21.904 1.398 40.144 1.00 80.06 84 GLN A O 1
ATOM 687 N N . ILE A 1 85 ? -19.998 1.846 39.038 1.00 82.62 85 ILE A N 1
ATOM 688 C CA . ILE A 1 85 ? -19.257 2.339 40.207 1.00 82.62 85 ILE A CA 1
ATOM 689 C C . ILE A 1 85 ? -19.882 3.644 40.707 1.00 82.62 85 ILE A C 1
ATOM 691 O O . ILE A 1 85 ? -20.128 3.790 41.898 1.00 82.62 85 ILE A O 1
ATOM 695 N N . SER A 1 86 ? -20.215 4.564 39.798 1.00 80.00 86 SER A N 1
ATOM 696 C CA . SER A 1 86 ? -20.874 5.825 40.151 1.00 80.00 86 SER A CA 1
ATOM 697 C C . SER A 1 86 ? -22.254 5.603 40.780 1.00 80.00 86 SER A C 1
ATOM 699 O O . SER A 1 86 ? -22.559 6.222 41.795 1.00 80.00 86 SER A O 1
ATOM 701 N N . ARG A 1 87 ? -23.072 4.690 40.236 1.00 77.69 87 ARG A N 1
ATOM 702 C CA . ARG A 1 87 ? -24.365 4.330 40.842 1.00 77.69 87 ARG A CA 1
ATOM 703 C C . ARG A 1 87 ? -24.212 3.598 42.172 1.00 77.69 87 ARG A C 1
ATOM 705 O O . ARG A 1 87 ? -24.984 3.869 43.082 1.00 77.69 87 ARG A O 1
ATOM 712 N N . GLY A 1 88 ? -23.238 2.697 42.287 1.00 76.44 88 GLY A N 1
ATOM 713 C CA . GLY A 1 88 ? -22.914 2.015 43.540 1.00 76.44 88 GLY A CA 1
ATOM 714 C C . GLY A 1 88 ? -22.547 3.009 44.641 1.00 76.44 88 GLY A C 1
ATOM 715 O O . GLY A 1 88 ? -23.167 2.987 45.696 1.00 76.44 88 GLY A O 1
ATOM 716 N N . ASN A 1 89 ? -21.646 3.951 44.356 1.00 73.25 89 ASN A N 1
ATOM 717 C CA . ASN A 1 89 ? -21.243 4.985 45.314 1.00 73.25 89 ASN A CA 1
ATOM 718 C C . ASN A 1 89 ? -22.403 5.921 45.699 1.00 73.25 89 ASN A C 1
ATOM 720 O O . ASN A 1 89 ? -22.567 6.223 46.874 1.00 73.25 89 ASN A O 1
ATOM 724 N N . ALA A 1 90 ? -23.253 6.315 44.743 1.00 68.38 90 ALA A N 1
ATOM 725 C CA . ALA A 1 90 ? -24.439 7.132 45.022 1.00 68.38 90 ALA A CA 1
ATOM 726 C C . ALA A 1 90 ? -25.493 6.402 45.880 1.00 68.38 90 ALA A C 1
ATOM 728 O O . ALA A 1 90 ? -26.280 7.041 46.574 1.00 68.38 90 ALA A O 1
ATOM 729 N N . SER A 1 91 ? -25.517 5.066 45.825 1.00 67.00 91 SER A N 1
ATOM 730 C CA . SER A 1 91 ? -26.411 4.238 46.645 1.00 67.00 91 SER A CA 1
ATOM 731 C C . SER A 1 91 ? -25.905 4.165 48.088 1.00 67.00 91 SER A C 1
ATOM 733 O O . SER A 1 91 ? -26.691 4.327 49.014 1.00 67.00 91 SER A O 1
ATOM 735 N N . THR A 1 92 ? -24.589 4.008 48.270 1.00 68.50 92 THR A N 1
ATOM 736 C CA . THR A 1 92 ? -23.936 4.009 49.587 1.00 68.50 92 THR A CA 1
ATOM 737 C C . THR A 1 92 ? -24.049 5.366 50.284 1.00 68.50 92 THR A C 1
ATOM 739 O O . THR A 1 92 ? -24.417 5.419 51.451 1.00 68.50 92 THR A O 1
ATOM 742 N N . GLU A 1 93 ? -23.818 6.475 49.570 1.00 70.50 93 GLU A N 1
ATOM 743 C CA . GLU A 1 93 ? -23.977 7.825 50.136 1.00 70.50 93 GLU A CA 1
ATOM 744 C C . GLU A 1 93 ? -25.436 8.115 50.532 1.00 70.50 93 GLU A C 1
ATOM 746 O O . GLU A 1 93 ? -25.690 8.723 51.569 1.00 70.50 93 GLU A O 1
ATOM 751 N N . GLY A 1 94 ? -26.414 7.642 49.750 1.00 66.00 94 GLY A N 1
ATOM 752 C CA . GLY A 1 94 ? -27.836 7.783 50.078 1.00 66.00 94 GLY A CA 1
ATOM 753 C C . GLY A 1 94 ? -28.263 6.985 51.316 1.00 66.00 94 GLY A C 1
ATOM 754 O O . GLY A 1 94 ? -29.036 7.491 52.128 1.00 66.00 94 GLY A O 1
ATOM 755 N N . GLU A 1 95 ? -27.742 5.767 51.485 1.00 65.56 95 GLU A N 1
ATOM 756 C CA . GLU A 1 95 ? -27.984 4.941 52.676 1.00 65.56 95 GLU A CA 1
ATOM 757 C C . GLU A 1 95 ? -27.327 5.532 53.933 1.00 65.56 95 GLU A C 1
ATOM 759 O O . GLU A 1 95 ? -27.936 5.514 55.002 1.00 65.56 95 GLU A O 1
ATOM 764 N N . GLU A 1 96 ? -26.129 6.112 53.817 1.00 62.97 96 GLU A N 1
ATOM 765 C CA . GLU A 1 96 ? -25.435 6.763 54.936 1.00 62.97 96 GLU A CA 1
ATOM 766 C C . GLU A 1 96 ? -26.137 8.050 55.392 1.00 62.97 96 GLU A C 1
ATOM 768 O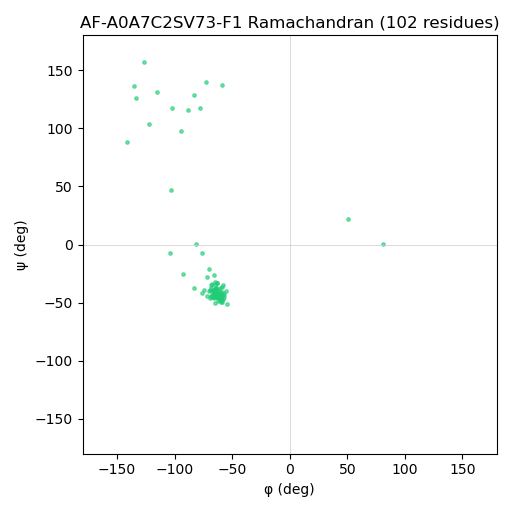 O . GLU A 1 96 ? -26.352 8.228 56.592 1.00 62.97 96 GLU A O 1
ATOM 773 N N . ILE A 1 97 ? -26.569 8.905 54.457 1.00 65.88 97 ILE A N 1
ATOM 774 C CA . ILE A 1 97 ? -27.316 10.138 54.768 1.00 65.88 97 ILE A CA 1
ATOM 775 C C . ILE A 1 97 ? -28.653 9.797 55.437 1.00 65.88 97 ILE A C 1
ATOM 777 O O . ILE A 1 97 ? -29.028 10.405 56.438 1.00 65.88 97 ILE A O 1
ATOM 781 N N . GLN A 1 98 ? -29.356 8.785 54.925 1.00 62.44 98 GLN A N 1
ATOM 782 C CA . GLN A 1 98 ? -30.637 8.359 55.475 1.00 62.44 98 GLN A CA 1
ATOM 783 C C . GLN A 1 98 ? -30.469 7.695 56.856 1.00 62.44 98 GLN A C 1
ATOM 785 O O . GLN A 1 98 ? -31.250 7.966 57.761 1.00 62.44 98 GLN A O 1
ATOM 790 N N . ALA A 1 99 ? -29.421 6.894 57.076 1.00 66.56 99 ALA A N 1
ATOM 791 C CA . ALA A 1 99 ? -29.119 6.295 58.382 1.00 66.56 99 ALA A CA 1
ATOM 792 C C . ALA A 1 99 ? -28.640 7.304 59.445 1.00 66.56 99 ALA A C 1
ATOM 794 O O . ALA A 1 99 ? -28.709 7.007 60.643 1.00 66.56 99 ALA A O 1
ATOM 795 N N . GLN A 1 100 ? -28.132 8.465 59.026 1.00 62.38 100 GLN A N 1
ATOM 796 C CA . GLN A 1 100 ? -27.719 9.554 59.910 1.00 62.38 100 GLN A CA 1
ATOM 797 C C . GLN A 1 100 ? -28.913 10.433 60.321 1.00 62.38 100 GLN A C 1
ATOM 799 O O . GLN A 1 100 ? -29.013 10.780 61.493 1.00 62.38 100 GLN A O 1
ATOM 804 N N . ASP A 1 101 ? -29.855 10.675 59.405 1.00 64.62 101 ASP A N 1
ATOM 805 C CA . ASP A 1 101 ? -31.122 11.394 59.643 1.00 64.62 101 ASP A CA 1
ATOM 806 C C . ASP A 1 101 ? -32.046 10.667 60.641 1.00 64.62 101 ASP A C 1
ATOM 808 O O . ASP A 1 101 ? -32.707 11.292 61.458 1.00 64.62 101 ASP A O 1
ATOM 812 N N . TYR A 1 102 ? -32.035 9.328 60.665 1.00 65.88 102 TYR A N 1
ATOM 813 C CA . TYR A 1 102 ? -32.766 8.540 61.676 1.00 65.88 102 TYR A CA 1
ATOM 814 C C . TYR A 1 102 ? -32.100 8.503 63.063 1.00 65.88 102 TYR A C 1
ATOM 816 O O . TYR A 1 102 ? -32.659 7.905 63.988 1.00 65.88 102 TYR A O 1
ATOM 824 N N . ARG A 1 103 ? -30.881 9.040 63.207 1.00 62.94 103 ARG A N 1
ATOM 825 C CA . ARG A 1 103 ? -30.104 8.988 64.455 1.00 62.94 103 ARG A CA 1
ATOM 826 C C . ARG A 1 103 ? -30.088 10.307 65.238 1.00 62.94 103 ARG A C 1
ATOM 828 O O . ARG A 1 103 ? -29.580 10.289 66.361 1.00 62.94 103 ARG A O 1
ATOM 835 N N . GLU A 1 1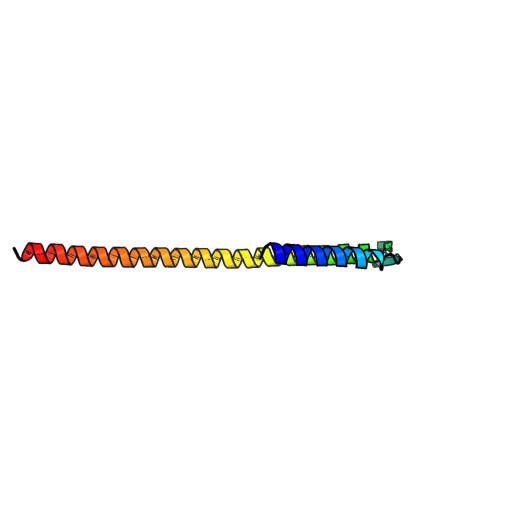04 ? -30.624 11.387 64.672 1.00 56.34 104 GLU A N 1
ATOM 836 C CA . GLU A 1 104 ? -30.920 12.663 65.353 1.00 56.34 104 GLU A CA 1
ATOM 837 C C . GLU A 1 104 ? -32.374 12.715 65.848 1.00 56.34 104 GLU A C 1
ATOM 839 O O . GLU A 1 104 ? -32.600 13.359 66.900 1.00 56.34 104 GLU A O 1
#

Sequence (104 aa):
MKLLYTIIIMLCVLFVITFSLDNTETVNLSYYGFIDVTVQAYLLLFVSFGIGVIFAGFFGIAERWRLSRKVAGLNRRIRKLEEQISRGNASTEGEEIQAQDYRE

Secondary structure (DSSP, 8-state):
-HHHHHHHHHHHHHHHHHHHHHT--EEEEEETTTEEEEEEHHHHHHHHHHHHHHHHHHHHHHHHHHHHHHHHHHHHHHHHHHHHHHHHHHHHHHHHHHHHHTT-

pLDDT: mean 80.93, std 8.88, range [56.34, 94.44]

Mean predicted aligned error: 13.11 Å

Foldseek 3Di:
DVVVVVVVVVVVVVVLVVVQVVQQDWDFDDDPNPDTDIDGPSVVVCVVVVVVVVVVVVVVVVVVVVVVVVVVVVVVVVVVVVVVVVVVVVVVVVVVVVVVVVVD